Protein AF-A0A4Q6I5Z5-F1 (afdb_monomer)

Structure (mmCIF, N/CA/C/O backbone):
data_AF-A0A4Q6I5Z5-F1
#
_entry.id   AF-A0A4Q6I5Z5-F1
#
loop_
_atom_site.group_PDB
_atom_site.id
_atom_site.type_symbol
_atom_site.label_atom_id
_atom_site.label_alt_id
_atom_site.label_comp_id
_atom_site.label_asym_id
_atom_site.label_entity_id
_atom_site.label_seq_id
_atom_site.pdbx_PDB_ins_code
_atom_site.Cartn_x
_atom_site.Cartn_y
_atom_site.Cartn_z
_atom_site.occupancy
_atom_site.B_iso_or_equiv
_atom_site.auth_seq_id
_atom_site.auth_comp_id
_atom_site.auth_asym_id
_atom_site.auth_atom_id
_atom_site.pdbx_PDB_model_num
ATOM 1 N N . ARG A 1 1 ? 23.027 23.987 -21.291 1.00 56.72 1 ARG A N 1
ATOM 2 C CA . ARG A 1 1 ? 22.993 22.621 -21.877 1.00 56.72 1 ARG A CA 1
ATOM 3 C C . ARG A 1 1 ? 21.976 21.822 -21.072 1.00 56.72 1 ARG A C 1
ATOM 5 O O . ARG A 1 1 ? 22.117 21.811 -19.858 1.00 56.72 1 ARG A O 1
ATOM 12 N N . MET A 1 2 ? 20.927 21.271 -21.688 1.00 49.84 2 MET A N 1
ATOM 13 C CA . MET A 1 2 ? 19.900 20.532 -20.935 1.00 49.84 2 MET A CA 1
ATOM 14 C C . MET A 1 2 ? 20.341 19.089 -20.689 1.00 49.84 2 MET A C 1
ATOM 16 O O . MET A 1 2 ? 20.864 18.448 -21.600 1.00 49.84 2 MET A O 1
ATOM 20 N N . ALA A 1 3 ? 20.116 18.591 -19.475 1.00 76.81 3 ALA A N 1
ATOM 21 C CA . ALA A 1 3 ? 20.201 17.174 -19.157 1.00 76.81 3 ALA A CA 1
ATOM 22 C C . ALA A 1 3 ? 18.837 16.541 -19.463 1.00 76.81 3 ALA A C 1
ATOM 24 O O . ALA A 1 3 ? 17.859 16.818 -18.774 1.00 76.81 3 ALA A O 1
ATOM 25 N N . VAL A 1 4 ? 1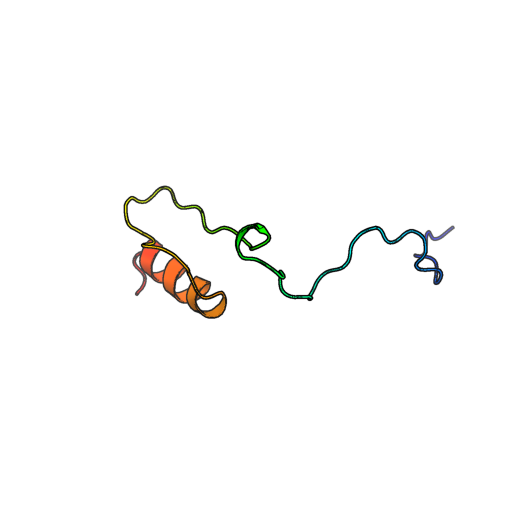8.765 15.752 -20.532 1.00 78.94 4 VAL A N 1
ATOM 26 C CA . VAL A 1 4 ? 17.579 14.958 -20.878 1.00 78.94 4 VAL A CA 1
ATOM 27 C C . VAL A 1 4 ? 17.835 13.499 -20.530 1.00 78.94 4 VAL A C 1
ATOM 29 O O . VAL A 1 4 ? 18.975 13.034 -20.587 1.00 78.94 4 VAL A O 1
ATOM 32 N N . VAL A 1 5 ? 16.776 12.781 -20.166 1.00 80.38 5 VAL A N 1
ATOM 33 C CA . VAL A 1 5 ? 16.846 11.332 -19.959 1.00 80.38 5 VAL A CA 1
ATOM 34 C C . VAL A 1 5 ? 17.128 10.660 -21.315 1.00 80.38 5 VAL A C 1
ATOM 36 O O . VAL A 1 5 ? 16.437 10.980 -22.286 1.00 80.38 5 VAL A O 1
ATOM 39 N N . PRO A 1 6 ? 18.138 9.775 -21.424 1.00 82.25 6 PRO A N 1
ATOM 40 C CA . PRO A 1 6 ? 18.430 9.052 -22.661 1.00 82.25 6 PRO A CA 1
ATOM 41 C C . PRO A 1 6 ? 17.278 8.125 -23.069 1.00 82.25 6 PRO A C 1
ATOM 43 O O . PRO A 1 6 ? 16.580 7.591 -22.213 1.00 82.25 6 PRO A O 1
ATOM 46 N N . LEU A 1 7 ? 17.119 7.885 -24.374 1.00 88.88 7 LEU A N 1
ATOM 47 C CA . LEU A 1 7 ? 16.160 6.894 -24.888 1.00 88.88 7 LEU A CA 1
ATOM 48 C C . LEU A 1 7 ? 16.615 5.443 -24.662 1.00 88.88 7 LEU A C 1
ATOM 50 O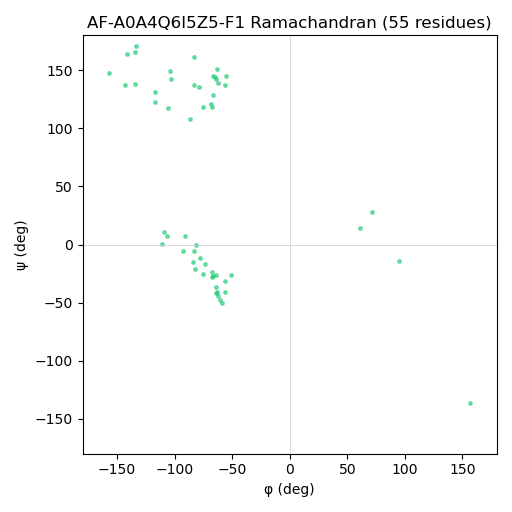 O . LEU A 1 7 ? 15.802 4.531 -24.772 1.00 88.88 7 LEU A O 1
ATOM 54 N N . ASP A 1 8 ? 17.899 5.225 -24.369 1.00 90.25 8 ASP A N 1
ATOM 55 C CA . ASP A 1 8 ? 18.423 3.914 -23.988 1.00 90.25 8 ASP A CA 1
ATOM 56 C C . ASP A 1 8 ? 18.023 3.581 -22.535 1.00 90.25 8 ASP A C 1
ATOM 58 O O . ASP A 1 8 ? 18.446 4.292 -21.617 1.00 90.25 8 ASP A O 1
ATOM 62 N N . PRO A 1 9 ? 17.244 2.507 -22.292 1.00 89.88 9 PRO A N 1
ATOM 63 C CA . PRO A 1 9 ? 16.829 2.115 -20.952 1.00 89.88 9 PRO A CA 1
ATOM 64 C C . PRO A 1 9 ? 17.896 1.316 -20.187 1.00 89.88 9 PRO A C 1
ATOM 66 O O . PRO A 1 9 ? 17.646 0.953 -19.039 1.00 89.88 9 PRO A O 1
ATOM 69 N N . SER A 1 10 ? 19.074 1.033 -20.761 1.00 91.31 10 SER A N 1
ATOM 70 C CA . SER A 1 10 ? 20.148 0.274 -20.093 1.00 91.31 10 SER A CA 1
ATOM 71 C C . SER A 1 10 ? 20.554 0.769 -18.686 1.00 91.31 10 SER A C 1
ATOM 73 O O . SER A 1 10 ? 20.981 -0.061 -17.869 1.00 91.31 10 SER A O 1
ATOM 75 N N . PRO A 1 11 ? 20.389 2.060 -18.316 1.00 90.38 11 PRO A N 1
ATOM 7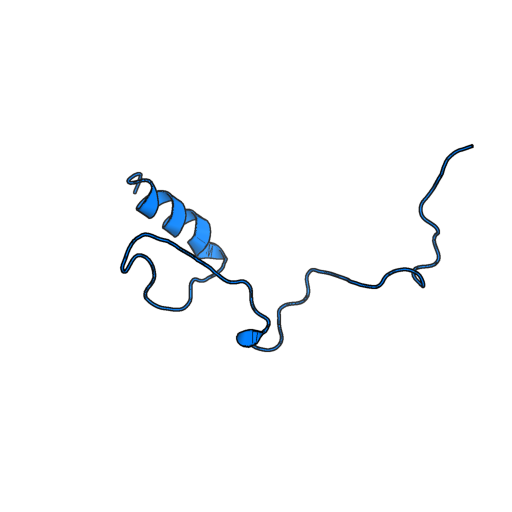6 C CA . PRO A 1 11 ? 20.648 2.524 -16.952 1.00 90.38 11 PRO A CA 1
ATOM 77 C C . PRO A 1 11 ? 19.537 2.191 -15.942 1.00 90.38 11 PRO A C 1
ATOM 79 O O . PRO A 1 11 ? 19.752 2.344 -14.740 1.00 90.38 11 PRO A O 1
ATOM 82 N N . VAL A 1 12 ? 18.355 1.746 -16.382 1.00 90.19 12 VAL A N 1
ATOM 83 C CA . VAL A 1 12 ? 17.231 1.430 -15.492 1.00 90.19 12 VAL A CA 1
ATOM 84 C C . VAL A 1 12 ? 17.573 0.194 -14.656 1.00 90.19 12 VAL A C 1
ATOM 86 O O . VAL A 1 12 ? 17.858 -0.880 -15.178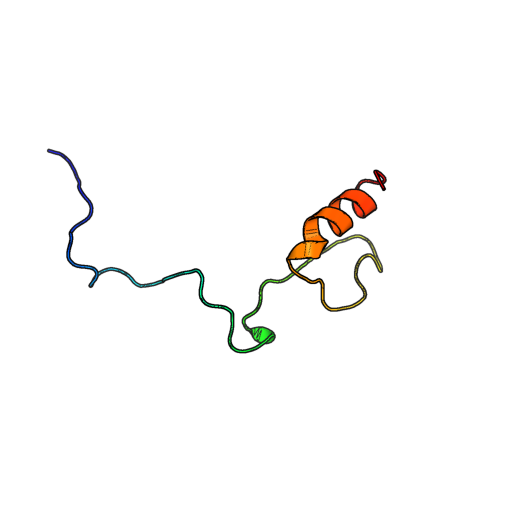 1.00 90.19 12 VAL A O 1
ATOM 89 N N . ARG A 1 13 ? 17.556 0.349 -13.330 1.00 91.25 13 ARG A N 1
ATOM 90 C CA . ARG A 1 13 ? 17.830 -0.728 -12.358 1.00 91.25 13 ARG A CA 1
ATOM 91 C C . ARG A 1 13 ? 16.604 -1.157 -11.554 1.00 91.25 13 ARG A C 1
ATOM 93 O O . ARG A 1 13 ? 16.704 -2.044 -10.718 1.00 91.25 13 ARG A O 1
ATOM 100 N N . GLY A 1 14 ? 15.452 -0.547 -11.814 1.00 89.19 14 GLY A N 1
ATOM 101 C CA . GLY A 1 14 ? 14.200 -0.856 -11.140 1.00 89.19 14 GLY A CA 1
ATOM 102 C C . GLY A 1 14 ? 13.006 -0.445 -11.988 1.00 89.19 14 GLY A C 1
ATOM 103 O O . GLY A 1 14 ? 13.069 0.527 -12.737 1.00 89.19 14 GLY A O 1
ATOM 104 N N . SER A 1 15 ? 11.922 -1.202 -11.867 1.00 86.38 15 SER A N 1
ATOM 105 C CA . SER A 1 15 ? 10.627 -0.914 -12.485 1.00 86.38 15 SER A CA 1
ATOM 106 C C . SER A 1 15 ? 9.520 -1.124 -11.452 1.00 86.38 15 SER A C 1
ATOM 108 O O . SER A 1 15 ? 9.765 -1.697 -10.391 1.00 86.38 15 SER A O 1
ATOM 110 N N . HIS A 1 16 ? 8.313 -0.639 -11.733 1.00 89.75 16 HIS A N 1
ATOM 111 C CA . HIS A 1 16 ? 7.171 -0.731 -10.824 1.00 89.75 16 HIS A CA 1
ATOM 112 C C . HIS A 1 16 ? 5.913 -1.209 -11.562 1.00 89.75 16 HIS A C 1
ATOM 114 O O . HIS A 1 16 ? 5.878 -1.269 -12.789 1.00 89.75 16 HIS A O 1
ATOM 120 N N . GLY A 1 17 ? 4.850 -1.517 -10.815 1.00 90.38 17 GLY A N 1
ATOM 121 C CA . GLY A 1 17 ? 3.525 -1.852 -11.359 1.00 90.38 17 GLY A CA 1
ATOM 122 C C . GLY A 1 17 ? 3.257 -3.346 -11.543 1.00 90.38 17 GLY A C 1
ATOM 123 O O . GLY A 1 17 ? 2.101 -3.741 -11.669 1.00 90.38 17 GLY A O 1
ATOM 124 N N . ARG A 1 18 ? 4.287 -4.195 -11.494 1.00 92.06 18 ARG A N 1
ATOM 125 C CA . ARG A 1 18 ? 4.103 -5.646 -11.380 1.00 92.06 18 ARG A CA 1
ATOM 126 C C . ARG A 1 18 ? 3.778 -6.008 -9.931 1.00 92.06 18 ARG A C 1
ATOM 128 O O . ARG A 1 18 ? 4.434 -5.510 -9.020 1.00 92.06 18 ARG A O 1
ATOM 135 N N . LEU A 1 19 ? 2.790 -6.878 -9.727 1.00 90.00 19 LEU A N 1
ATOM 136 C CA . LEU A 1 19 ? 2.495 -7.406 -8.396 1.00 90.00 19 LEU A CA 1
ATOM 137 C C . LEU A 1 19 ? 3.642 -8.303 -7.890 1.00 90.00 19 LEU A C 1
ATOM 139 O O . LEU A 1 19 ? 4.241 -9.021 -8.701 1.00 90.00 19 LEU A O 1
ATOM 143 N N . PRO A 1 20 ? 3.928 -8.288 -6.576 1.00 90.69 20 PRO A N 1
ATOM 144 C CA . PRO A 1 20 ? 4.847 -9.230 -5.944 1.00 90.69 20 PRO A CA 1
ATOM 145 C C . PRO A 1 20 ? 4.441 -10.683 -6.217 1.00 90.69 20 PRO A C 1
ATOM 147 O O . PRO A 1 20 ? 3.255 -11.000 -6.307 1.00 90.69 20 PRO A O 1
ATOM 150 N N . THR A 1 21 ? 5.424 -11.572 -6.358 1.00 93.06 21 THR A N 1
ATOM 151 C CA . THR A 1 21 ? 5.195 -13.012 -6.585 1.00 93.06 21 THR A CA 1
ATOM 152 C C . THR A 1 21 ? 4.965 -13.796 -5.298 1.00 93.06 21 THR A C 1
ATOM 154 O O . THR A 1 21 ? 4.519 -14.939 -5.356 1.00 93.06 21 THR A O 1
ATOM 157 N N . SER A 1 22 ? 5.290 -13.194 -4.157 1.00 92.88 22 SER A N 1
ATOM 158 C CA . SER A 1 22 ? 5.109 -13.749 -2.825 1.00 92.88 22 SER A CA 1
ATOM 159 C C . SER A 1 22 ? 4.659 -12.649 -1.867 1.00 92.88 22 SER A C 1
ATOM 161 O O . SER A 1 22 ? 4.787 -11.457 -2.156 1.00 92.88 22 SER A O 1
ATOM 163 N N . ASP A 1 23 ? 4.147 -13.054 -0.712 1.00 88.38 23 ASP A N 1
ATOM 164 C CA . ASP A 1 23 ? 3.724 -12.114 0.324 1.00 88.38 23 ASP A CA 1
ATOM 165 C C . ASP A 1 23 ? 4.894 -11.488 1.076 1.00 88.38 23 ASP A C 1
ATOM 167 O O . ASP A 1 23 ? 4.763 -10.383 1.595 1.00 88.38 23 ASP A O 1
ATOM 171 N N . GLU A 1 24 ? 6.034 -12.179 1.110 1.00 91.69 24 GLU A N 1
ATOM 172 C CA . GLU A 1 24 ? 7.265 -11.693 1.735 1.00 91.69 24 GLU A CA 1
ATOM 173 C C . GLU A 1 24 ? 7.849 -10.497 0.970 1.00 91.69 24 GLU A C 1
ATOM 175 O O . GLU A 1 24 ? 8.446 -9.608 1.571 1.00 91.69 24 GLU A O 1
ATOM 180 N N . ASP A 1 25 ? 7.590 -10.429 -0.339 1.00 92.00 25 ASP A N 1
ATOM 181 C CA . ASP A 1 25 ? 7.979 -9.321 -1.218 1.00 92.00 25 ASP A CA 1
ATOM 182 C C . ASP A 1 25 ? 6.893 -8.226 -1.315 1.00 92.00 25 ASP A C 1
ATOM 184 O O . ASP A 1 25 ? 6.967 -7.317 -2.151 1.00 92.00 25 ASP A O 1
ATOM 188 N N . GLY A 1 26 ? 5.834 -8.339 -0.506 1.00 89.69 26 GLY A N 1
ATOM 189 C CA . GLY A 1 26 ? 4.673 -7.459 -0.518 1.00 89.69 26 GLY A CA 1
ATOM 190 C C . GLY A 1 26 ? 4.841 -6.162 0.282 1.00 89.69 26 GLY A C 1
ATOM 191 O O . GLY A 1 26 ? 5.701 -6.051 1.155 1.00 89.69 26 GLY A O 1
ATOM 192 N N . PRO A 1 27 ? 3.995 -5.148 0.024 1.00 91.25 27 PRO A N 1
ATOM 193 C CA . PRO A 1 27 ? 3.950 -3.951 0.855 1.00 91.25 27 PRO A CA 1
ATOM 194 C C . PRO A 1 27 ? 3.472 -4.275 2.278 1.00 91.25 27 PRO A C 1
ATOM 196 O O . PRO A 1 27 ? 2.565 -5.085 2.476 1.00 91.25 27 PRO A O 1
ATOM 199 N N . LEU A 1 28 ? 4.041 -3.583 3.268 1.00 92.25 28 LEU A N 1
ATOM 200 C CA . LEU A 1 28 ? 3.712 -3.758 4.684 1.00 92.25 28 LEU A CA 1
ATOM 201 C C . LEU A 1 28 ? 2.813 -2.634 5.208 1.00 92.25 28 LEU A C 1
ATOM 203 O O . LEU A 1 28 ? 3.009 -1.460 4.894 1.00 92.25 28 LEU A O 1
ATOM 207 N N . VAL A 1 29 ? 1.869 -2.999 6.079 1.00 92.88 29 VAL A N 1
ATOM 208 C CA . VAL A 1 29 ? 1.111 -2.061 6.918 1.00 92.88 29 VAL A CA 1
ATOM 209 C C . VAL A 1 29 ? 1.632 -2.181 8.345 1.00 92.88 29 VAL A C 1
ATOM 211 O O . VAL A 1 29 ? 1.520 -3.239 8.960 1.00 92.88 29 VAL A O 1
ATOM 214 N N . LEU A 1 30 ? 2.188 -1.092 8.875 1.00 92.88 30 LEU A N 1
ATOM 215 C CA . LEU A 1 30 ? 2.683 -1.004 10.248 1.00 92.88 30 LEU A CA 1
ATOM 216 C C . LEU A 1 30 ? 1.875 0.050 11.003 1.00 92.88 30 LEU A C 1
ATOM 218 O O . LEU A 1 30 ? 1.687 1.163 10.516 1.00 92.88 30 LEU A O 1
ATOM 222 N N . VAL A 1 31 ? 1.390 -0.303 12.190 1.00 93.81 31 VAL A N 1
ATOM 223 C CA . VAL A 1 31 ? 0.527 0.553 13.010 1.00 93.81 31 VAL A CA 1
ATOM 224 C C . VAL A 1 31 ? 0.875 0.368 14.483 1.00 93.81 31 VAL A C 1
ATOM 226 O O . VAL A 1 31 ? 1.116 -0.749 14.932 1.00 93.81 31 VAL A O 1
ATOM 229 N N . SER A 1 32 ? 0.934 1.468 15.235 1.00 93.25 32 SER A N 1
ATOM 230 C CA . SER A 1 32 ? 1.241 1.454 16.672 1.00 93.25 32 SER A CA 1
ATOM 231 C C . SER A 1 32 ? 0.024 1.138 17.543 1.00 93.25 32 SER A C 1
ATOM 233 O O . SER A 1 32 ? 0.179 0.711 18.684 1.00 93.25 32 SER A O 1
ATOM 235 N N . THR A 1 33 ? -1.185 1.336 17.017 1.00 93.31 33 THR A N 1
ATOM 236 C CA . THR A 1 33 ? -2.442 1.012 17.692 1.00 93.31 33 THR A CA 1
ATOM 237 C C . THR A 1 33 ? -2.589 -0.506 17.839 1.00 93.31 33 THR A C 1
ATOM 239 O O . THR A 1 33 ? -2.674 -1.207 16.824 1.00 93.31 33 THR A O 1
ATOM 242 N N . PRO A 1 34 ? -2.661 -1.035 19.075 1.00 92.00 34 PRO A N 1
ATOM 243 C CA . PRO A 1 34 ? -2.847 -2.463 19.295 1.00 92.00 34 PRO A CA 1
ATOM 244 C C . PRO A 1 34 ? -4.112 -2.973 18.602 1.00 92.00 34 PRO A C 1
ATOM 246 O O . PRO A 1 34 ? -5.157 -2.329 18.649 1.00 92.00 34 PRO A O 1
ATOM 249 N N . HIS A 1 35 ? -4.013 -4.140 17.965 1.00 90.25 35 HIS A N 1
ATOM 250 C CA . HIS A 1 35 ? -5.134 -4.837 17.318 1.00 90.25 35 HIS A CA 1
ATOM 251 C C . HIS A 1 35 ? -5.836 -4.076 16.174 1.00 90.25 35 HIS A C 1
ATOM 253 O O . HIS A 1 35 ? -6.904 -4.490 15.730 1.00 90.25 35 HIS A O 1
ATOM 259 N N . ALA A 1 36 ? -5.239 -3.002 15.643 1.00 93.00 36 ALA A N 1
ATOM 260 C CA . ALA A 1 36 ? -5.799 -2.246 14.517 1.00 93.00 36 ALA A CA 1
ATOM 261 C C . ALA A 1 36 ? -5.892 -3.051 13.206 1.00 93.00 36 ALA A C 1
ATOM 263 O O . ALA A 1 36 ? -6.739 -2.767 12.354 1.00 93.00 36 ALA A O 1
ATOM 264 N N . VAL A 1 37 ? -5.029 -4.055 13.050 1.00 93.00 37 VAL A N 1
ATOM 265 C CA . VAL A 1 37 ? -5.020 -5.003 11.934 1.00 93.00 37 VAL A CA 1
ATOM 266 C C . VAL A 1 37 ? -4.846 -6.419 12.479 1.00 93.00 37 VAL A C 1
ATOM 268 O O . VAL A 1 37 ? -4.052 -6.646 13.390 1.00 93.00 37 VAL A O 1
ATOM 271 N N . SER A 1 38 ? -5.597 -7.375 11.934 1.00 86.44 38 SER A N 1
ATOM 272 C CA . SER A 1 38 ? -5.570 -8.786 12.351 1.00 86.44 38 SER A CA 1
ATOM 273 C C . SER A 1 38 ? -4.875 -9.704 11.337 1.00 86.44 38 SER A C 1
ATOM 275 O O . SER A 1 38 ? -4.923 -10.922 11.477 1.00 86.44 38 SER A O 1
ATOM 277 N N . GLY A 1 39 ? -4.262 -9.138 10.294 1.00 89.62 39 GLY A N 1
ATOM 278 C CA . GLY A 1 39 ? -3.626 -9.884 9.213 1.00 89.62 39 GLY A CA 1
ATOM 279 C C . GLY A 1 39 ? -3.524 -9.051 7.940 1.00 89.62 39 GLY A C 1
ATOM 280 O O . GLY A 1 39 ? -3.177 -7.872 7.983 1.00 89.62 39 GLY A O 1
ATOM 281 N N . ARG A 1 40 ? -3.837 -9.671 6.799 1.00 90.75 40 ARG A N 1
ATOM 282 C CA . ARG A 1 40 ? -3.788 -9.011 5.490 1.00 90.75 40 ARG A CA 1
ATOM 283 C C . ARG A 1 40 ? -4.802 -7.881 5.393 1.00 90.75 40 ARG A C 1
ATOM 285 O O . ARG A 1 40 ? -5.942 -8.014 5.826 1.00 90.75 40 ARG A O 1
ATOM 292 N N . VAL A 1 41 ? -4.382 -6.814 4.728 1.00 93.19 41 VAL A N 1
ATOM 293 C CA . VAL A 1 41 ? -5.239 -5.702 4.328 1.00 93.19 41 VAL A CA 1
ATOM 294 C C . VAL A 1 41 ? -5.229 -5.664 2.810 1.00 93.19 41 VAL A C 1
ATOM 296 O O . VAL A 1 41 ? -4.159 -5.571 2.207 1.00 93.19 41 VAL A O 1
ATOM 299 N N . ALA A 1 42 ? -6.399 -5.764 2.179 1.00 93.06 42 ALA A N 1
ATOM 300 C CA . ALA A 1 42 ? -6.477 -5.540 0.744 1.00 93.06 42 ALA A CA 1
ATOM 301 C C . ALA A 1 42 ? -6.052 -4.096 0.448 1.00 93.06 42 ALA A C 1
ATOM 303 O O . ALA A 1 42 ? -6.437 -3.171 1.163 1.00 93.06 42 ALA A O 1
ATOM 304 N N . ALA A 1 43 ? -5.281 -3.878 -0.619 1.00 92.44 43 ALA A N 1
ATOM 305 C CA . ALA A 1 43 ? -4.808 -2.536 -0.970 1.00 92.44 43 ALA A CA 1
ATOM 306 C C . ALA A 1 43 ? -5.969 -1.533 -1.148 1.00 92.44 43 ALA A C 1
ATOM 308 O O . ALA A 1 43 ? -5.840 -0.357 -0.812 1.00 92.44 43 ALA A O 1
ATOM 309 N N . THR A 1 44 ? -7.127 -2.012 -1.609 1.00 95.81 44 THR A N 1
ATOM 310 C CA . THR A 1 44 ? -8.362 -1.229 -1.757 1.00 95.81 44 THR A CA 1
ATOM 311 C C . THR A 1 44 ? -8.970 -0.780 -0.429 1.00 95.81 44 THR A C 1
ATOM 313 O O . THR A 1 44 ? -9.666 0.233 -0.390 1.00 95.81 44 THR A O 1
ATOM 316 N N . ASP A 1 45 ? -8.673 -1.476 0.667 1.00 95.69 45 ASP A N 1
ATOM 317 C CA . ASP A 1 45 ? -9.271 -1.225 1.980 1.00 95.69 45 ASP A CA 1
ATOM 318 C C . ASP A 1 45 ? -8.442 -0.255 2.829 1.00 95.69 45 ASP A C 1
ATOM 320 O O . ASP A 1 45 ? -8.888 0.169 3.898 1.00 95.69 45 ASP A O 1
ATOM 324 N N . VAL A 1 46 ? -7.257 0.151 2.354 1.00 95.19 46 VAL A N 1
ATOM 325 C CA . VAL A 1 46 ? -6.356 1.066 3.077 1.00 95.19 46 VAL A CA 1
ATOM 326 C C . VAL A 1 46 ? -7.063 2.375 3.426 1.00 95.19 46 VAL A C 1
ATOM 328 O O . VAL A 1 46 ? -6.939 2.856 4.549 1.00 95.19 46 VAL A O 1
ATOM 331 N N . LYS A 1 47 ? -7.876 2.927 2.516 1.00 96.44 47 LYS A N 1
ATOM 332 C CA . LYS A 1 47 ? -8.668 4.134 2.800 1.00 96.44 47 LYS A CA 1
ATOM 333 C C . LYS A 1 47 ? -9.606 3.925 3.991 1.00 96.44 47 LYS A C 1
ATOM 335 O O . LYS A 1 47 ? -9.624 4.740 4.908 1.00 96.44 47 LYS A O 1
ATOM 340 N N 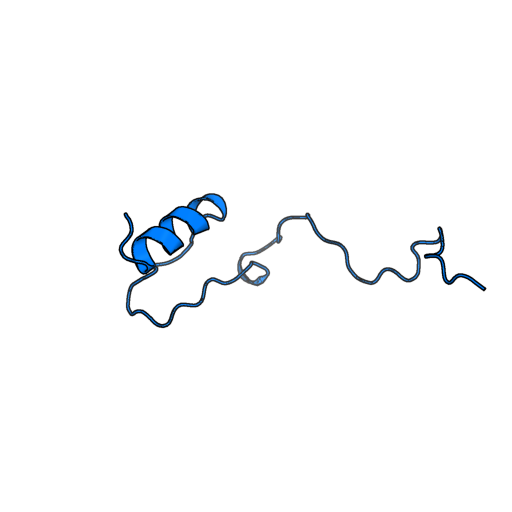. SER A 1 48 ? -10.373 2.84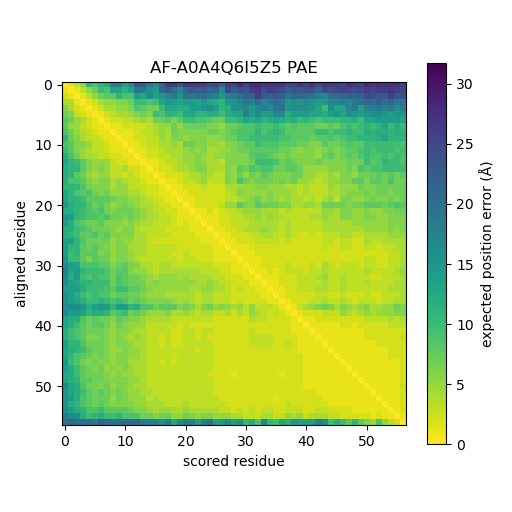0 3.980 1.00 96.12 48 SER A N 1
ATOM 341 C CA . SER A 1 48 ? -11.325 2.524 5.047 1.00 96.12 48 SER A CA 1
ATOM 342 C C . SER A 1 48 ? -10.615 2.263 6.377 1.00 96.12 48 SER A C 1
ATOM 344 O O . SER A 1 48 ? -11.099 2.676 7.426 1.00 96.12 48 SER A O 1
ATOM 346 N N . LEU A 1 49 ? -9.440 1.624 6.349 1.00 94.69 49 LEU A N 1
ATOM 347 C CA . LEU A 1 49 ? -8.590 1.461 7.530 1.00 94.69 49 LEU A CA 1
ATOM 348 C C . LEU A 1 49 ? -8.159 2.815 8.112 1.00 94.69 49 LEU A C 1
ATOM 350 O O . LEU A 1 49 ? -8.297 3.022 9.315 1.00 94.69 49 LEU A O 1
ATOM 354 N N . LEU A 1 50 ? -7.683 3.742 7.276 1.00 95.06 50 LEU A N 1
ATOM 355 C CA . LEU A 1 50 ? -7.243 5.066 7.726 1.00 95.06 50 LEU A CA 1
ATOM 356 C C . LEU A 1 50 ? -8.385 5.880 8.346 1.00 95.06 50 LEU A C 1
ATOM 358 O O . LEU A 1 50 ? -8.186 6.513 9.379 1.00 95.06 50 LEU A O 1
ATOM 362 N N . LEU A 1 51 ? -9.585 5.830 7.760 1.00 96.88 51 LEU A N 1
ATOM 363 C CA . LEU A 1 51 ? -10.756 6.522 8.309 1.00 96.88 51 LEU A CA 1
ATOM 364 C C . LEU A 1 51 ? -11.165 5.963 9.678 1.00 96.88 51 L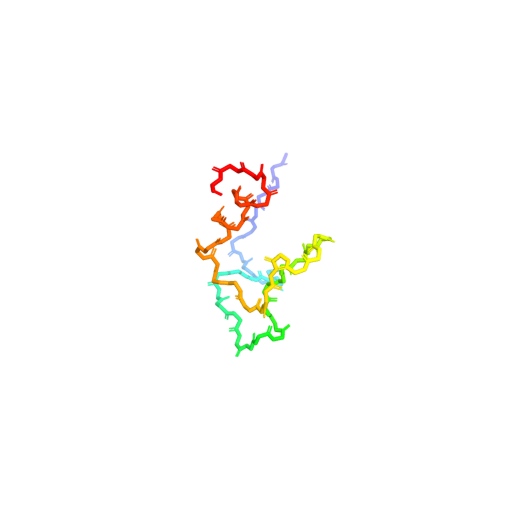EU A C 1
ATOM 366 O O . LEU A 1 51 ? -11.403 6.747 10.597 1.00 96.88 51 LEU A O 1
ATOM 370 N N . ARG A 1 52 ? -11.142 4.634 9.855 1.00 94.69 52 ARG A N 1
ATOM 371 C CA . ARG A 1 52 ? -11.402 4.002 11.160 1.00 94.69 52 ARG A CA 1
ATOM 372 C C . ARG A 1 52 ? -10.371 4.408 12.207 1.00 94.69 52 ARG A C 1
ATOM 374 O O . ARG A 1 52 ? -10.744 4.747 13.324 1.00 94.69 52 ARG A O 1
ATOM 381 N N . LEU A 1 53 ? -9.084 4.415 11.854 1.00 94.50 53 LEU A N 1
ATOM 382 C CA . LEU A 1 53 ? -8.011 4.811 12.777 1.00 94.50 53 LEU A CA 1
ATOM 383 C C . LEU A 1 53 ? -8.072 6.292 13.165 1.00 94.50 53 LEU A C 1
ATOM 385 O O . LEU A 1 53 ? -7.636 6.654 14.253 1.00 94.50 53 LEU A O 1
ATOM 389 N N . ALA A 1 54 ? -8.639 7.134 12.301 1.00 95.31 54 ALA A N 1
ATOM 390 C CA . ALA A 1 54 ? -8.889 8.541 12.586 1.00 95.31 54 ALA A CA 1
ATOM 391 C C . ALA A 1 54 ? -10.195 8.793 13.372 1.00 95.31 54 ALA A C 1
ATOM 393 O O . ALA A 1 54 ? -10.463 9.937 13.731 1.00 95.31 54 ALA A O 1
ATOM 394 N N . GLY A 1 55 ? -11.015 7.763 13.625 1.00 95.50 55 GLY A N 1
ATOM 395 C CA . GLY A 1 55 ? -12.322 7.908 14.277 1.00 95.50 55 GLY A CA 1
ATOM 396 C C . GLY A 1 55 ? -13.383 8.578 13.396 1.00 95.50 55 GLY A C 1
ATOM 397 O O . GLY A 1 55 ? -14.280 9.239 13.909 1.00 95.50 55 GLY A O 1
ATOM 398 N N . LEU A 1 56 ? -13.261 8.447 12.072 1.00 96.69 56 LEU A N 1
ATOM 399 C CA . LEU A 1 56 ? -14.093 9.139 11.078 1.00 96.69 56 LEU A CA 1
ATOM 400 C C . LEU A 1 56 ? -15.079 8.212 10.343 1.00 96.69 56 LEU A C 1
ATOM 402 O O . LEU A 1 56 ? -15.657 8.616 9.333 1.00 96.69 56 LEU A O 1
ATOM 406 N N . SER A 1 57 ? -15.245 6.971 10.805 1.00 77.56 57 SER A N 1
ATOM 407 C CA . SER A 1 57 ? -16.108 5.950 10.192 1.00 77.56 57 SER A CA 1
ATOM 408 C C . SER A 1 57 ? -16.587 4.922 11.200 1.00 77.56 57 SER A C 1
ATOM 410 O O . SER A 1 57 ? -15.714 4.499 11.995 1.00 77.56 57 SER A O 1
#

Sequence (57 aa):
R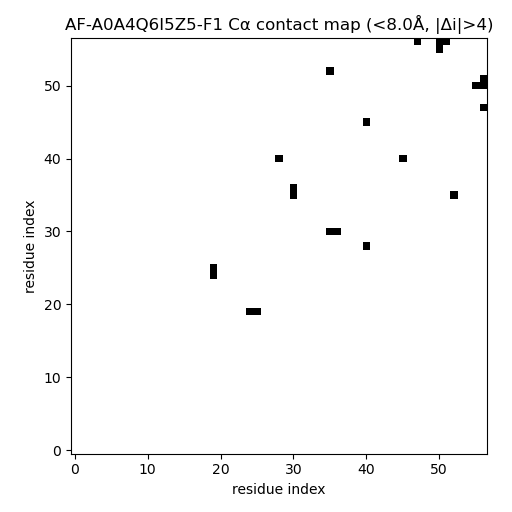MAVVPLDPSPVRGSHGRLPTSDEDGPLVLVSTPHAVSGRVAATDVKSLLLRLAGLS

Foldseek 3Di:
DDDDDDPDCVVPPDDDDDADPDCVPDDDDDDPDPPLDDDDDDPVCVVVSVCVV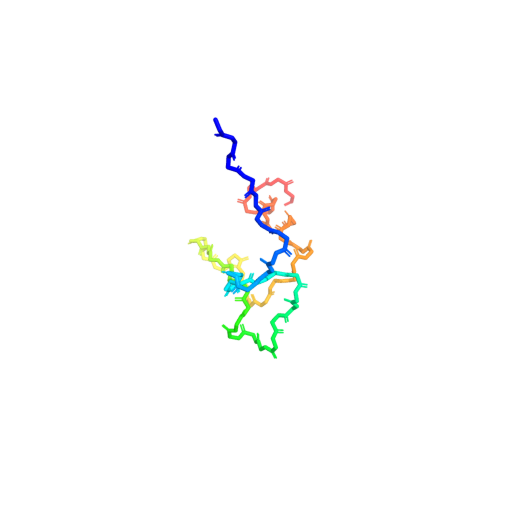VVND

pLDDT: mean 89.77, std 8.28, range [49.84, 96.88]

Secondary structure (DSSP, 8-state):
------S--TT------SPPSSSTTSPP---SSTTS--S---GGGHHHHHHHHTT--

Mean predicted aligned error: 5.97 Å

Solvent-accessible surface area (backbone atoms only — not comparable to full-atom values): 4273 Å² total; per-residue (Å²): 135,86,90,71,85,69,93,68,64,85,83,65,87,76,87,81,90,74,78,61,95,47,76,90,69,43,90,83,90,84,76,90,59,84,80,76,65,95,69,92,73,59,81,87,46,49,64,61,51,52,34,44,76,69,71,72,104

Radius of gyration: 18.56 Å; Cα contacts (8 Å, |Δi|>4): 11; chains: 1; bounding box: 39×36×44 Å